Protein AF-A0A9D2S0E7-F1 (afdb_monomer_lite)

Radius of gyration: 23.41 Å; chains: 1; bounding box: 83×72×52 Å

pLDDT: mean 79.15, std 13.44, range [36.41, 91.12]

Structure (mmCIF, N/CA/C/O backbone):
data_AF-A0A9D2S0E7-F1
#
_entry.id   AF-A0A9D2S0E7-F1
#
loop_
_atom_site.group_PDB
_atom_site.id
_atom_site.type_symbol
_atom_site.label_atom_id
_atom_site.label_alt_id
_atom_site.label_comp_id
_atom_site.label_asym_id
_atom_site.label_entity_id
_atom_site.label_seq_id
_atom_site.pdbx_PDB_ins_code
_atom_site.Cartn_x
_atom_site.Cartn_y
_atom_site.Cartn_z
_atom_site.occupancy
_atom_site.B_iso_or_equiv
_atom_site.auth_seq_id
_atom_site.auth_comp_id
_atom_site.auth_asym_id
_atom_site.auth_atom_id
_atom_site.pdbx_PDB_model_num
ATOM 1 N N . VAL A 1 1 ? -49.711 27.985 26.761 1.00 64.50 1 VAL A N 1
ATOM 2 C CA . VAL A 1 1 ? -48.558 27.381 27.462 1.00 64.50 1 VAL A CA 1
ATOM 3 C C . VAL A 1 1 ? -47.685 26.758 26.391 1.00 64.50 1 VAL A C 1
ATOM 5 O O . VAL A 1 1 ? -48.123 25.795 25.776 1.00 64.50 1 VAL A O 1
ATOM 8 N N . LEU A 1 2 ? -46.552 27.381 26.062 1.00 63.50 2 LEU A N 1
ATOM 9 C CA . LEU A 1 2 ? -45.546 26.740 25.215 1.00 63.50 2 LEU A CA 1
ATOM 10 C C . LEU A 1 2 ? -44.954 25.616 26.064 1.00 63.50 2 LEU A C 1
ATOM 12 O O . LEU A 1 2 ? -44.402 25.877 27.127 1.00 63.50 2 LEU A O 1
ATOM 16 N N . VAL A 1 3 ? -45.212 24.374 25.669 1.00 73.44 3 VAL A N 1
ATOM 17 C CA . VAL A 1 3 ? -44.629 23.208 26.329 1.00 73.44 3 VAL A CA 1
ATOM 18 C C . VAL A 1 3 ? -43.191 23.138 25.839 1.00 73.44 3 VAL A C 1
ATOM 20 O O . VAL A 1 3 ? -42.975 22.926 24.646 1.00 73.44 3 VAL A O 1
ATOM 23 N N . ASP A 1 4 ? -42.232 23.375 26.733 1.00 74.75 4 ASP A N 1
ATOM 24 C CA . ASP A 1 4 ? -40.816 23.223 26.413 1.00 74.75 4 ASP A CA 1
ATOM 25 C C . ASP A 1 4 ? -40.574 21.788 25.946 1.00 74.75 4 ASP A C 1
ATOM 27 O O . ASP A 1 4 ? -40.763 20.819 26.687 1.00 74.75 4 ASP A O 1
ATOM 31 N N . MET A 1 5 ? -40.205 21.646 24.673 1.00 81.50 5 MET A N 1
ATOM 32 C CA . MET A 1 5 ? -39.738 20.372 24.150 1.00 81.50 5 MET A CA 1
ATOM 33 C C . MET A 1 5 ? -38.436 20.029 24.886 1.00 81.50 5 MET A C 1
ATOM 35 O O . MET A 1 5 ? -37.534 20.868 24.922 1.00 81.50 5 MET A O 1
ATOM 39 N N . PRO A 1 6 ? -38.302 18.821 25.464 1.0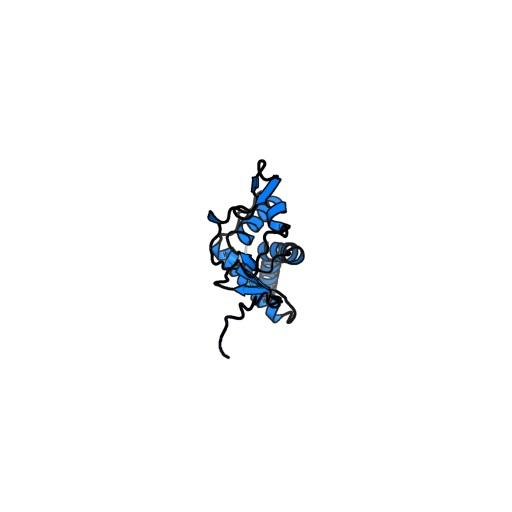0 77.50 6 PRO A N 1
ATOM 40 C CA . PRO A 1 6 ? -37.079 18.439 26.151 1.00 77.50 6 PRO A CA 1
ATOM 41 C C . PRO A 1 6 ? -35.907 18.471 25.169 1.00 77.50 6 PRO A C 1
ATOM 43 O O . PRO A 1 6 ? -35.930 17.806 24.130 1.00 77.50 6 PRO A O 1
ATOM 46 N N . TYR A 1 7 ? -34.895 19.266 25.511 1.00 79.69 7 TYR A N 1
ATOM 47 C CA . TYR A 1 7 ? -33.650 19.372 24.762 1.00 79.69 7 TYR A CA 1
ATOM 48 C C . TYR A 1 7 ? -32.970 17.996 24.722 1.00 79.69 7 TYR A C 1
ATOM 50 O O . TYR A 1 7 ? -32.793 17.353 25.758 1.00 79.69 7 TYR A O 1
ATOM 58 N N . ARG A 1 8 ? -32.667 17.500 23.517 1.00 79.88 8 ARG A N 1
ATOM 59 C CA . ARG A 1 8 ? -31.989 16.214 23.318 1.00 79.88 8 ARG A CA 1
ATOM 60 C C . ARG A 1 8 ? -30.539 16.447 22.921 1.00 79.88 8 ARG A C 1
ATOM 62 O O . ARG A 1 8 ? -30.280 16.926 21.822 1.00 79.88 8 ARG A O 1
ATOM 69 N N . ASP A 1 9 ? -29.630 15.995 23.778 1.00 86.19 9 ASP A N 1
ATOM 70 C CA . ASP A 1 9 ? -28.175 16.077 23.574 1.00 86.19 9 ASP A CA 1
ATOM 71 C C . ASP A 1 9 ? -27.598 14.896 22.785 1.00 86.19 9 ASP A C 1
ATOM 73 O O . ASP A 1 9 ? -26.412 14.874 22.460 1.00 86.19 9 ASP A O 1
ATOM 77 N N . SER A 1 10 ? -28.414 13.879 22.503 1.00 81.25 10 SER A N 1
ATOM 78 C CA . SER A 1 10 ? -27.956 12.641 21.883 1.00 81.25 10 SER A CA 1
ATOM 79 C C . SER A 1 10 ? -28.912 12.130 20.811 1.00 81.25 10 SER A C 1
ATOM 81 O O . SER A 1 10 ? -30.140 12.256 20.892 1.00 81.25 10 SER A O 1
ATOM 83 N N . PHE A 1 11 ? -28.321 11.530 19.777 1.00 81.69 11 PHE A N 1
ATOM 84 C CA . PHE A 1 11 ? -29.061 10.845 18.729 1.00 81.69 11 PHE A CA 1
ATOM 85 C C . PHE A 1 11 ? -29.630 9.522 19.248 1.00 81.69 11 PHE A C 1
ATOM 87 O O . PHE A 1 11 ? -29.041 8.844 20.088 1.00 81.69 11 PHE A O 1
ATOM 94 N N . THR A 1 12 ? -30.797 9.133 18.733 1.00 83.75 12 THR A N 1
ATOM 95 C CA . THR A 1 12 ? -31.401 7.837 19.057 1.00 83.75 12 THR A CA 1
ATOM 96 C C . THR A 1 12 ? -30.656 6.727 18.317 1.00 83.75 12 THR A C 1
ATOM 98 O O . THR A 1 12 ? -30.860 6.521 17.123 1.00 83.75 12 THR A O 1
ATOM 101 N N . GLU A 1 13 ? -29.794 6.003 19.027 1.00 84.62 13 GLU A N 1
ATOM 102 C CA . GLU A 1 13 ? -29.080 4.849 18.483 1.00 84.62 13 GLU A CA 1
ATOM 103 C C . GLU A 1 13 ? -29.954 3.587 18.517 1.00 84.62 13 GLU A C 1
ATOM 105 O O . GLU A 1 13 ? -30.077 2.909 19.535 1.00 84.62 13 GLU A O 1
ATOM 110 N N . THR A 1 14 ? -30.544 3.236 17.380 1.00 90.56 14 THR A N 1
ATOM 111 C CA . THR A 1 14 ? -31.217 1.946 17.169 1.00 90.56 14 THR A CA 1
ATOM 112 C C . THR A 1 14 ? -30.278 0.927 16.511 1.00 90.56 14 THR A C 1
ATOM 114 O O . THR A 1 14 ? -29.259 1.287 15.914 1.00 90.56 14 THR A O 1
ATOM 117 N N . SER A 1 15 ? -30.620 -0.365 16.571 1.00 88.62 15 SER A N 1
ATOM 118 C CA . SER A 1 15 ? -29.878 -1.411 15.844 1.00 88.62 15 SER A CA 1
ATOM 119 C C . SER A 1 15 ? -29.840 -1.143 14.334 1.00 88.62 15 SER A C 1
ATOM 121 O O . SER A 1 15 ? -28.808 -1.345 13.698 1.00 88.62 15 SER A O 1
ATOM 123 N N . GLN A 1 16 ? -30.930 -0.608 13.778 1.00 86.75 16 GLN A N 1
ATOM 124 C CA . GLN A 1 16 ? -31.037 -0.231 12.369 1.00 86.75 16 GLN A CA 1
ATOM 125 C C . GLN A 1 16 ? -30.110 0.933 12.013 1.00 86.75 16 GLN A C 1
ATOM 127 O O . GLN A 1 16 ? -29.413 0.862 11.006 1.00 86.75 16 GLN A O 1
ATOM 132 N N . THR A 1 17 ? -30.031 1.975 12.849 1.00 86.75 17 THR A N 1
ATOM 133 C CA . THR A 1 17 ? -29.109 3.099 12.604 1.00 86.75 17 THR A CA 1
ATOM 134 C C . THR A 1 17 ? -27.646 2.674 12.719 1.00 86.75 17 THR A C 1
ATOM 136 O O . THR A 1 17 ? -26.827 3.141 11.936 1.00 86.75 17 THR A O 1
ATOM 139 N N . LYS A 1 18 ? -27.310 1.741 13.626 1.00 86.06 18 LYS A N 1
ATOM 140 C CA . LYS A 1 18 ? -25.950 1.174 13.713 1.00 86.06 18 LYS A CA 1
ATOM 141 C C . LYS A 1 18 ? -25.601 0.344 12.479 1.00 86.06 18 LYS A C 1
ATOM 143 O O . LYS A 1 18 ? -24.509 0.490 11.942 1.00 86.06 18 LYS A O 1
ATOM 148 N N . ALA A 1 19 ? -26.534 -0.477 11.997 1.00 82.69 19 ALA A N 1
ATOM 149 C CA . ALA A 1 19 ? -26.350 -1.256 10.775 1.00 82.69 19 ALA A CA 1
ATOM 150 C C . ALA A 1 19 ? -26.212 -0.360 9.530 1.00 82.69 19 ALA A C 1
ATOM 152 O O . ALA A 1 19 ? -25.331 -0.592 8.706 1.00 82.69 19 ALA A O 1
ATOM 153 N N . ALA A 1 20 ? -27.028 0.693 9.421 1.00 78.94 20 ALA A N 1
ATOM 154 C CA . ALA A 1 20 ? -26.946 1.664 8.331 1.00 78.94 20 ALA A CA 1
ATOM 155 C C . ALA A 1 20 ? -25.621 2.446 8.351 1.00 78.94 20 ALA A C 1
ATOM 157 O O . ALA A 1 20 ? -24.996 2.607 7.307 1.00 78.94 20 ALA A O 1
ATOM 158 N N . LEU A 1 21 ? -25.157 2.870 9.534 1.00 81.75 21 LEU A N 1
ATOM 159 C CA . LEU A 1 21 ? -23.854 3.519 9.703 1.00 81.75 21 LEU A CA 1
ATOM 160 C C . LEU A 1 21 ? -22.706 2.579 9.316 1.00 81.75 21 LEU A C 1
ATOM 162 O O . LEU A 1 21 ? -21.807 2.977 8.587 1.00 81.75 21 LEU A O 1
ATOM 166 N N . HIS A 1 22 ? -22.759 1.320 9.750 1.00 72.38 22 HIS A N 1
ATOM 167 C CA . HIS A 1 22 ? -21.765 0.315 9.381 1.00 72.38 22 HIS A CA 1
ATOM 168 C C . HIS A 1 22 ? -21.735 0.062 7.864 1.00 72.38 22 HIS A C 1
ATOM 170 O O . HIS A 1 22 ? -20.662 0.002 7.272 1.00 72.38 22 HIS A O 1
ATOM 176 N N . GLY A 1 23 ? -22.903 -0.023 7.218 1.00 62.59 23 GLY A N 1
ATOM 177 C CA . GLY A 1 23 ? -23.007 -0.132 5.761 1.00 62.59 23 GLY A CA 1
ATOM 178 C C . GLY A 1 23 ? -22.443 1.092 5.035 1.00 62.59 23 GLY A C 1
ATOM 179 O O . GLY A 1 23 ? -21.699 0.945 4.072 1.00 62.59 23 GLY A O 1
ATOM 180 N N . TYR A 1 24 ? -22.726 2.299 5.532 1.00 67.88 24 TYR A N 1
ATOM 181 C CA . TYR A 1 24 ? -22.138 3.526 4.995 1.00 67.88 24 TYR A CA 1
ATOM 182 C C . TYR A 1 24 ? -20.611 3.528 5.120 1.00 67.88 24 TYR A C 1
ATOM 184 O O . TYR A 1 24 ? -19.929 3.828 4.148 1.00 67.88 24 TYR A O 1
ATOM 192 N N . LEU A 1 25 ? -20.072 3.143 6.281 1.00 65.94 25 LEU A N 1
ATOM 193 C CA . LEU A 1 25 ? -18.628 3.092 6.514 1.00 65.94 25 LEU A CA 1
ATOM 194 C C . LEU A 1 25 ? -17.931 2.122 5.555 1.00 65.94 25 LEU A C 1
ATOM 196 O O . LEU A 1 25 ? -16.941 2.502 4.932 1.00 65.94 25 LEU A O 1
ATOM 200 N N . LEU A 1 26 ? -18.490 0.922 5.373 1.00 56.69 26 LEU A N 1
ATOM 201 C CA . LEU A 1 26 ? -17.993 -0.064 4.410 1.00 56.69 26 LEU A CA 1
ATOM 202 C C . LEU A 1 26 ? -18.014 0.472 2.973 1.00 56.69 26 LEU A C 1
ATOM 204 O O . LEU A 1 26 ? -17.008 0.384 2.276 1.00 56.69 26 LEU A O 1
ATOM 208 N N . ASN A 1 27 ? -19.123 1.083 2.547 1.00 53.19 27 ASN A N 1
ATOM 209 C CA . ASN A 1 27 ? -19.250 1.662 1.207 1.00 53.19 27 ASN A CA 1
ATOM 210 C C . ASN A 1 27 ? -18.376 2.911 1.005 1.00 53.19 27 ASN A C 1
ATOM 212 O O . ASN A 1 27 ? -18.021 3.233 -0.125 1.00 53.19 27 ASN A O 1
ATOM 216 N N . SER A 1 28 ? -18.040 3.624 2.081 1.00 63.69 28 SER A N 1
ATOM 217 C CA . SER A 1 28 ? -17.174 4.806 2.050 1.00 63.69 28 SER A CA 1
ATOM 218 C C . SER A 1 28 ? -15.684 4.474 2.133 1.00 63.69 28 SER A C 1
ATOM 220 O O . SER A 1 28 ? -14.857 5.384 2.051 1.00 63.69 28 SER A O 1
ATOM 222 N N . ASN A 1 29 ? -15.319 3.197 2.305 1.00 76.94 29 ASN A N 1
ATOM 223 C CA . ASN A 1 29 ? -13.924 2.823 2.448 1.00 76.94 29 ASN A CA 1
ATOM 224 C C . ASN A 1 29 ? -13.208 2.888 1.093 1.00 76.94 29 ASN A C 1
ATOM 226 O O . ASN A 1 29 ? -13.252 1.969 0.272 1.00 76.94 29 ASN A O 1
ATOM 230 N N . SER A 1 30 ? -12.509 3.997 0.875 1.00 83.12 30 SER A N 1
ATOM 231 C CA . SER A 1 30 ? -11.699 4.237 -0.315 1.00 83.12 30 SER A CA 1
ATOM 232 C C . SER A 1 30 ? -10.595 3.195 -0.505 1.00 83.12 30 SER A C 1
ATOM 234 O O . SER A 1 30 ? -10.186 2.960 -1.639 1.00 83.12 30 SER A O 1
ATOM 236 N N . VAL A 1 31 ? -10.127 2.550 0.571 1.00 87.31 31 VAL A N 1
ATOM 237 C CA . VAL A 1 31 ? -9.117 1.482 0.502 1.00 87.31 31 VAL A CA 1
ATOM 238 C C . VAL A 1 31 ? -9.701 0.214 -0.116 1.00 87.31 31 VAL A C 1
ATOM 240 O O . VAL A 1 31 ? -9.061 -0.377 -0.979 1.00 87.31 31 VAL A O 1
ATOM 243 N N . ASP A 1 32 ? -10.920 -0.172 0.265 1.00 87.00 32 ASP A N 1
ATOM 244 C CA . ASP A 1 32 ? -11.593 -1.351 -0.295 1.00 87.00 32 ASP A CA 1
ATOM 245 C C . ASP A 1 32 ? -11.817 -1.173 -1.802 1.00 87.00 32 ASP A C 1
ATOM 247 O O . ASP A 1 32 ? -11.460 -2.047 -2.590 1.00 87.00 32 ASP A O 1
ATOM 251 N N . SER A 1 33 ? -12.318 0.002 -2.204 1.00 86.94 33 SER A N 1
ATOM 252 C CA . SER A 1 33 ? -12.536 0.339 -3.620 1.00 86.94 33 SER A CA 1
ATOM 253 C C . SER A 1 33 ? -11.234 0.304 -4.423 1.00 86.94 33 SER A C 1
ATOM 255 O O . SER A 1 33 ? -11.184 -0.254 -5.517 1.00 86.94 33 SER A O 1
ATOM 257 N N . PHE A 1 34 ? -10.161 0.864 -3.859 1.00 89.56 34 PHE A N 1
ATOM 258 C CA . PHE A 1 34 ? -8.835 0.828 -4.466 1.00 89.56 34 PHE A CA 1
ATOM 259 C C . PHE A 1 34 ? -8.331 -0.608 -4.651 1.00 89.56 34 PHE A C 1
ATOM 261 O O . PHE A 1 34 ? -7.856 -0.953 -5.729 1.00 89.56 34 PHE A O 1
ATOM 268 N N . LEU A 1 35 ? -8.435 -1.452 -3.619 1.00 89.56 35 LEU A N 1
ATOM 269 C CA . LEU A 1 35 ? -7.952 -2.833 -3.673 1.00 89.56 35 LEU A CA 1
ATOM 270 C C . LEU A 1 35 ? -8.737 -3.679 -4.679 1.00 89.56 35 LEU A C 1
ATOM 272 O O . LEU A 1 35 ? -8.129 -4.478 -5.385 1.00 89.56 35 LEU A O 1
ATOM 276 N N . GLU A 1 36 ? -10.053 -3.507 -4.784 1.00 88.31 36 GLU A N 1
ATOM 277 C CA . GLU A 1 36 ? -10.860 -4.230 -5.776 1.00 88.31 36 GLU A CA 1
ATOM 278 C C . GLU A 1 36 ? -10.449 -3.894 -7.216 1.00 88.31 36 GLU A C 1
ATOM 280 O O . GLU A 1 36 ? -10.307 -4.796 -8.043 1.00 88.31 36 GLU A O 1
ATOM 285 N N . GLU A 1 37 ? -10.180 -2.620 -7.506 1.00 88.50 37 GLU A N 1
ATOM 286 C CA . GLU A 1 37 ? -9.718 -2.184 -8.826 1.00 88.50 37 GLU A CA 1
ATOM 287 C C . GLU A 1 37 ? -8.301 -2.697 -9.120 1.00 88.50 37 GLU A C 1
ATOM 289 O O . GLU A 1 37 ? -8.038 -3.292 -10.169 1.00 88.50 37 GLU A O 1
ATOM 294 N N . VAL A 1 38 ? -7.390 -2.504 -8.166 1.00 87.94 38 VAL A N 1
ATOM 295 C CA . VAL A 1 38 ? -5.959 -2.744 -8.345 1.00 87.94 38 VAL A CA 1
ATOM 296 C C . VAL 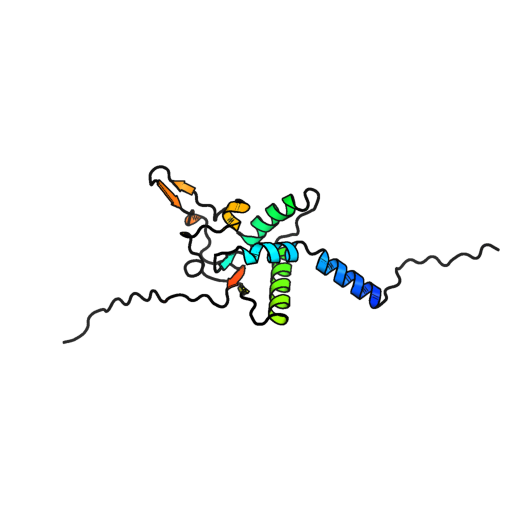A 1 38 ? -5.615 -4.225 -8.391 1.00 87.94 38 VAL A C 1
ATOM 298 O O . VAL A 1 38 ? -4.888 -4.646 -9.290 1.00 87.94 38 VAL A O 1
ATOM 301 N N . LEU A 1 39 ? -6.140 -5.033 -7.466 1.00 86.94 39 LEU A N 1
ATOM 302 C CA . LEU A 1 39 ? -5.733 -6.437 -7.333 1.00 86.94 39 LEU A CA 1
ATOM 303 C C . LEU A 1 39 ? -6.041 -7.270 -8.582 1.00 86.94 39 LEU A C 1
ATOM 305 O O . LEU A 1 39 ? -5.342 -8.250 -8.835 1.00 86.94 39 LEU A O 1
ATOM 309 N N . SER A 1 40 ? -7.043 -6.863 -9.368 1.00 85.31 40 SER A N 1
ATOM 310 C CA . SER A 1 40 ? -7.407 -7.505 -10.636 1.00 85.31 40 SER A CA 1
ATOM 311 C C . SER A 1 40 ? -6.379 -7.291 -11.757 1.00 85.31 40 SER A C 1
ATOM 313 O O . SER A 1 40 ? -6.284 -8.110 -12.668 1.00 85.31 40 SER A O 1
ATOM 315 N N . GLN A 1 41 ? -5.599 -6.209 -11.689 1.00 86.69 41 GLN A N 1
ATOM 316 C CA . GLN A 1 41 ? -4.632 -5.815 -12.720 1.00 86.69 41 GLN A CA 1
ATOM 317 C C . GLN A 1 41 ? -3.197 -6.224 -12.371 1.00 86.69 41 GLN A C 1
ATOM 319 O O . GLN A 1 41 ? -2.317 -6.160 -13.229 1.00 86.69 41 GLN A O 1
ATOM 324 N N . CYS A 1 42 ? -2.943 -6.614 -11.121 1.00 87.12 42 CYS A N 1
ATOM 325 C CA . CYS A 1 42 ? -1.603 -6.955 -10.661 1.00 87.12 42 CYS A CA 1
ATOM 326 C C . CYS A 1 42 ? -1.074 -8.220 -11.340 1.00 87.12 42 CYS A C 1
ATOM 328 O O . CYS A 1 42 ? -1.790 -9.217 -11.473 1.00 87.12 42 CYS A O 1
ATOM 330 N N . VAL A 1 43 ? 0.208 -8.214 -11.699 1.00 86.44 43 VAL A N 1
ATOM 331 C CA . VAL A 1 43 ? 0.884 -9.374 -12.301 1.00 86.44 43 VAL A CA 1
ATOM 332 C C . VAL A 1 43 ? 1.869 -9.996 -11.314 1.00 86.44 43 VAL A C 1
ATOM 334 O O . VAL A 1 43 ? 2.036 -11.216 -11.288 1.00 86.44 43 VAL A O 1
ATOM 337 N N . TRP A 1 44 ? 2.486 -9.184 -10.459 1.00 87.88 44 TRP A N 1
ATOM 338 C CA . TRP A 1 44 ? 3.412 -9.657 -9.436 1.00 87.88 44 TRP A CA 1
ATOM 339 C C . TRP A 1 44 ? 2.750 -10.538 -8.370 1.00 87.88 44 TRP A C 1
ATOM 341 O O . TRP A 1 44 ? 1.616 -10.317 -7.946 1.00 87.88 44 TRP A O 1
ATOM 351 N N . ASN A 1 45 ? 3.507 -11.524 -7.872 1.00 87.62 45 ASN A N 1
ATOM 352 C CA . ASN A 1 45 ? 3.042 -12.421 -6.808 1.00 87.62 45 ASN A CA 1
ATOM 353 C C . ASN A 1 45 ? 3.242 -11.841 -5.401 1.00 87.62 45 ASN A C 1
ATOM 355 O O . ASN A 1 45 ? 2.726 -12.403 -4.435 1.00 87.62 45 ASN A O 1
ATOM 359 N N . LEU A 1 46 ? 4.013 -10.758 -5.271 1.00 88.94 46 LEU A N 1
ATOM 360 C CA . LEU A 1 46 ? 4.238 -10.033 -4.024 1.00 88.94 46 LEU A CA 1
ATOM 361 C C . LEU A 1 46 ? 4.086 -8.534 -4.278 1.00 88.94 46 LEU A C 1
ATOM 363 O O . LEU A 1 46 ? 4.793 -7.964 -5.106 1.00 88.94 46 LEU A O 1
ATOM 367 N N . LEU A 1 47 ? 3.196 -7.906 -3.518 1.00 90.31 47 LEU A N 1
ATOM 368 C CA . LEU A 1 47 ? 2.926 -6.477 -3.545 1.00 90.31 47 LEU A CA 1
ATOM 369 C C . LEU A 1 47 ? 3.335 -5.868 -2.198 1.00 90.31 47 LEU A C 1
ATOM 371 O O . LEU A 1 47 ? 2.644 -6.070 -1.193 1.00 90.31 47 LEU A O 1
ATOM 375 N N . PRO A 1 48 ? 4.452 -5.123 -2.149 1.00 90.69 48 PRO A N 1
ATOM 376 C CA . PRO A 1 48 ? 4.871 -4.411 -0.948 1.00 90.69 48 PRO A CA 1
ATOM 377 C C . PRO A 1 48 ? 3.789 -3.436 -0.465 1.00 90.69 48 PRO A C 1
ATOM 379 O O . PRO A 1 48 ? 3.370 -2.543 -1.200 1.00 90.69 48 PRO A O 1
ATOM 382 N N . ALA A 1 49 ? 3.346 -3.566 0.787 1.00 88.12 49 ALA A N 1
ATOM 383 C CA . ALA A 1 49 ? 2.270 -2.735 1.338 1.00 88.12 49 ALA A CA 1
ATOM 384 C C . ALA A 1 49 ? 2.616 -1.246 1.339 1.00 88.12 49 ALA A C 1
ATOM 386 O O . ALA A 1 49 ? 1.760 -0.382 1.170 1.00 88.12 49 ALA A O 1
ATOM 387 N N . THR A 1 50 ? 3.887 -0.947 1.554 1.00 86.62 50 THR A N 1
ATOM 388 C CA . THR A 1 50 ? 4.336 0.389 1.915 1.00 86.62 50 THR A CA 1
ATOM 389 C C . THR A 1 50 ? 4.896 1.143 0.739 1.00 86.62 50 THR A C 1
ATOM 391 O O . THR A 1 50 ? 4.543 2.291 0.503 1.00 86.62 50 THR A O 1
ATOM 394 N N . ASP A 1 51 ? 5.768 0.468 0.010 1.00 85.56 51 ASP A N 1
ATOM 395 C CA . ASP A 1 51 ? 6.572 1.095 -1.022 1.00 85.56 51 ASP A CA 1
ATOM 396 C C . ASP A 1 51 ? 5.847 1.014 -2.363 1.00 85.56 51 ASP A C 1
ATOM 398 O O . ASP A 1 51 ? 6.122 1.811 -3.248 1.00 85.56 51 ASP A O 1
ATOM 402 N N . LEU A 1 52 ? 4.909 0.065 -2.507 1.00 88.88 52 LEU A N 1
ATOM 403 C CA . LEU A 1 52 ? 4.090 -0.096 -3.702 1.00 88.88 52 LEU A CA 1
ATOM 404 C C . LEU A 1 52 ? 2.640 0.326 -3.451 1.00 88.88 52 LEU A C 1
ATOM 406 O O . LEU A 1 52 ? 2.181 1.324 -4.004 1.00 88.88 52 LEU A O 1
ATOM 410 N N . LEU A 1 53 ? 1.919 -0.414 -2.603 1.00 90.12 53 LEU A N 1
ATOM 411 C CA . LEU A 1 53 ? 0.471 -0.249 -2.444 1.00 90.12 53 LEU A CA 1
ATOM 412 C C . LEU A 1 53 ? 0.089 1.114 -1.861 1.00 90.12 53 LEU A C 1
ATOM 414 O O . LEU A 1 53 ? -0.822 1.750 -2.380 1.00 90.12 53 LEU A O 1
ATOM 418 N N . TYR A 1 54 ? 0.785 1.597 -0.831 1.00 91.00 54 TYR A N 1
ATOM 419 C CA . TYR A 1 54 ? 0.477 2.899 -0.233 1.00 91.00 54 TYR A CA 1
ATOM 420 C C . TYR A 1 54 ? 0.801 4.079 -1.168 1.00 91.00 54 TYR A C 1
ATOM 422 O O . TYR A 1 54 ? 0.037 5.041 -1.237 1.00 91.00 54 TYR A O 1
ATOM 430 N N . GLU A 1 55 ? 1.894 4.018 -1.933 1.00 90.06 55 GLU A N 1
ATOM 431 C CA . GLU A 1 55 ? 2.223 5.046 -2.935 1.00 90.06 55 GLU A CA 1
ATOM 432 C C . GLU A 1 55 ? 1.213 5.060 -4.097 1.00 90.06 55 GLU A C 1
ATOM 434 O O . GLU A 1 55 ? 0.714 6.122 -4.493 1.00 90.06 55 GLU A O 1
ATOM 439 N N . ALA A 1 56 ? 0.835 3.876 -4.591 1.00 90.00 56 ALA A N 1
ATOM 440 C CA . ALA A 1 56 ? -0.234 3.726 -5.575 1.00 90.00 56 ALA A CA 1
ATOM 441 C C . ALA A 1 56 ? -1.582 4.227 -5.025 1.00 90.00 56 ALA A C 1
ATOM 443 O O . ALA A 1 56 ? -2.298 4.954 -5.710 1.00 90.00 56 ALA A O 1
ATOM 444 N N . TYR A 1 57 ? -1.892 3.942 -3.759 1.00 90.31 57 TYR A N 1
ATOM 445 C CA . TYR A 1 57 ? -3.104 4.427 -3.105 1.00 90.31 57 TYR A CA 1
ATOM 446 C C . TYR A 1 57 ? -3.133 5.952 -3.010 1.00 90.31 57 TYR A C 1
ATOM 448 O O . TYR A 1 57 ? -4.136 6.560 -3.363 1.00 90.31 57 TYR A O 1
ATOM 456 N N . LYS A 1 58 ? -2.040 6.605 -2.596 1.00 88.94 58 LYS A N 1
ATOM 457 C CA . LYS A 1 58 ? -1.988 8.076 -2.514 1.00 88.94 58 LYS A CA 1
ATOM 458 C C . LYS A 1 58 ? -2.273 8.737 -3.860 1.00 88.94 58 LYS A C 1
ATOM 460 O O . LYS A 1 58 ? -2.996 9.732 -3.931 1.00 88.94 58 LYS A O 1
ATOM 465 N N . SER A 1 59 ? -1.691 8.203 -4.928 1.00 88.44 59 SER A N 1
ATOM 466 C CA . SER A 1 59 ? -1.865 8.749 -6.274 1.00 88.44 59 SER A CA 1
ATOM 467 C C . SER A 1 59 ? -3.247 8.439 -6.858 1.00 88.44 59 SER A C 1
ATOM 469 O O . SER A 1 59 ? -3.830 9.321 -7.487 1.00 88.44 59 SER A O 1
ATOM 471 N N . TRP A 1 60 ? -3.807 7.250 -6.609 1.00 89.81 60 TRP A N 1
ATOM 472 C CA . TRP A 1 60 ? -5.200 6.924 -6.930 1.00 89.81 60 TRP A CA 1
ATOM 473 C C . TRP A 1 60 ? -6.175 7.822 -6.158 1.00 89.81 60 TRP A C 1
ATOM 475 O O . TRP A 1 60 ? -7.019 8.480 -6.758 1.00 89.81 60 TRP A O 1
ATOM 485 N N . TYR A 1 61 ? -5.991 7.962 -4.845 1.00 88.31 61 TYR A N 1
ATOM 486 C CA . TYR A 1 61 ? -6.869 8.749 -3.981 1.00 88.31 61 TYR A CA 1
ATOM 487 C C . TYR A 1 61 ? -6.886 10.225 -4.379 1.00 88.31 61 TYR A C 1
ATOM 489 O O . TYR A 1 61 ? -7.948 10.836 -4.441 1.00 88.31 61 TYR A O 1
ATOM 497 N N . LYS A 1 62 ? -5.732 10.794 -4.748 1.00 86.81 62 LYS A N 1
ATOM 498 C CA . LYS A 1 62 ? -5.651 12.169 -5.262 1.00 86.81 62 LYS A CA 1
ATOM 499 C C . LYS A 1 62 ? -6.437 12.369 -6.566 1.00 86.81 62 LYS A C 1
ATOM 501 O O . LYS A 1 62 ? -6.913 13.475 -6.811 1.00 86.81 62 LYS A O 1
ATOM 506 N N . LYS A 1 63 ? -6.567 11.330 -7.401 1.00 86.19 63 LYS A N 1
ATOM 507 C CA . LYS A 1 63 ? -7.385 11.366 -8.627 1.00 86.19 63 LYS A CA 1
ATOM 508 C C . LYS A 1 63 ? -8.878 11.282 -8.293 1.00 86.19 63 LYS A C 1
ATOM 510 O O . LYS A 1 63 ? -9.658 12.052 -8.843 1.00 86.19 63 LYS A O 1
ATOM 515 N N . THR A 1 64 ? -9.262 10.391 -7.379 1.00 84.81 64 THR A N 1
ATOM 516 C CA . THR A 1 64 ? -10.666 10.148 -6.998 1.00 84.81 64 THR A CA 1
ATOM 517 C C . THR A 1 64 ? -11.241 11.251 -6.105 1.00 84.81 64 THR A C 1
ATOM 519 O O . THR A 1 64 ? -12.420 11.580 -6.181 1.00 84.81 64 THR A O 1
ATOM 522 N N . SER A 1 65 ? -10.425 11.829 -5.227 1.00 82.94 65 SER A N 1
ATOM 523 C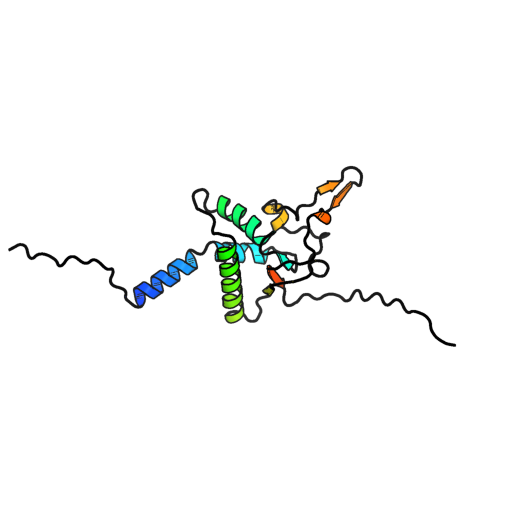 CA . SER A 1 65 ? -10.829 12.826 -4.233 1.00 82.94 65 SER A CA 1
ATOM 524 C C . SER A 1 65 ? -9.750 13.907 -4.101 1.00 82.94 65 SER A C 1
ATOM 526 O O . SER A 1 65 ? -8.952 13.880 -3.164 1.00 82.94 65 SER A O 1
ATOM 528 N N . PRO A 1 66 ? -9.718 14.898 -5.014 1.00 80.69 66 PRO A N 1
ATOM 529 C CA . PRO A 1 66 ? -8.659 15.911 -5.058 1.00 80.69 66 PRO A CA 1
ATOM 530 C C . PRO A 1 66 ? -8.621 16.823 -3.823 1.00 80.69 66 PRO A C 1
ATOM 532 O O . PRO A 1 66 ? -7.585 17.419 -3.536 1.00 80.69 66 PRO A O 1
ATOM 535 N N . SER A 1 67 ? -9.734 16.933 -3.094 1.00 76.56 67 SER A N 1
ATOM 536 C CA . SER A 1 67 ? -9.862 17.735 -1.868 1.00 76.56 67 SER A CA 1
ATOM 537 C C . SER A 1 67 ? -9.868 16.896 -0.583 1.00 76.56 67 SER A C 1
ATOM 539 O O . SER A 1 67 ? -10.028 17.455 0.499 1.00 76.56 67 SER A O 1
ATOM 541 N N . GLY A 1 68 ? -9.741 15.569 -0.688 1.00 75.06 68 GLY A N 1
ATOM 542 C CA . GLY A 1 68 ? -9.748 14.662 0.458 1.00 75.06 68 GLY A CA 1
ATOM 543 C C . GLY A 1 68 ? -8.376 14.549 1.120 1.00 75.06 68 GLY A C 1
ATOM 544 O O . GLY A 1 68 ? -7.341 14.678 0.465 1.00 75.06 68 GLY A O 1
ATOM 545 N N . ASN A 1 69 ? -8.364 14.248 2.418 1.00 78.19 69 ASN A N 1
ATOM 546 C CA . ASN A 1 69 ? -7.135 13.904 3.128 1.00 78.19 69 ASN A CA 1
ATOM 547 C C . ASN A 1 69 ? -6.842 12.412 2.964 1.00 78.19 69 ASN A C 1
ATOM 549 O O . ASN A 1 69 ? -7.694 11.570 3.242 1.00 78.19 69 ASN A O 1
ATOM 553 N N . THR A 1 70 ? -5.622 12.080 2.549 1.00 80.19 70 THR A N 1
ATOM 554 C CA . THR A 1 70 ? -5.156 10.690 2.528 1.00 80.19 70 THR A CA 1
ATOM 555 C C . THR A 1 70 ? -5.017 10.136 3.939 1.00 80.19 70 THR A C 1
ATOM 557 O O . THR A 1 70 ? -4.465 10.786 4.826 1.00 80.19 70 THR A O 1
ATOM 560 N N . ILE A 1 71 ? -5.472 8.897 4.096 1.00 86.38 71 ILE A N 1
ATOM 561 C CA . ILE A 1 71 ? -5.349 8.094 5.311 1.00 86.38 71 ILE A CA 1
ATOM 562 C C . ILE A 1 71 ? -3.867 7.884 5.660 1.00 86.38 71 ILE A C 1
ATOM 564 O O . ILE A 1 71 ? -3.017 7.777 4.771 1.00 86.38 71 ILE A O 1
ATOM 568 N N . GLY A 1 72 ? -3.555 7.818 6.957 1.00 86.75 72 GLY A N 1
ATOM 569 C CA . GLY A 1 72 ? -2.206 7.526 7.427 1.00 86.75 72 GLY A CA 1
ATOM 570 C C . GLY A 1 72 ? -1.748 6.120 7.028 1.00 86.75 72 GLY A C 1
ATOM 571 O O . GLY A 1 72 ? -2.537 5.185 6.929 1.00 86.75 72 GLY A O 1
ATOM 572 N N . ARG A 1 73 ? -0.440 5.935 6.843 1.00 87.56 73 ARG A N 1
ATOM 573 C CA . ARG A 1 73 ? 0.141 4.656 6.404 1.00 87.56 73 ARG A CA 1
ATOM 574 C C . ARG A 1 73 ? -0.268 3.451 7.265 1.00 87.56 73 ARG A C 1
ATOM 576 O O . ARG A 1 73 ? -0.556 2.394 6.716 1.00 87.56 73 ARG A O 1
ATOM 583 N N . ASN A 1 74 ? -0.249 3.581 8.592 1.00 89.06 74 ASN A N 1
ATOM 584 C CA . ASN A 1 74 ? -0.570 2.457 9.481 1.00 89.06 74 ASN A CA 1
ATOM 585 C C . ASN A 1 74 ? -2.049 2.077 9.380 1.00 89.06 74 ASN A C 1
ATOM 587 O O . ASN A 1 74 ? -2.369 0.906 9.238 1.00 89.06 74 ASN A O 1
ATOM 591 N N . GLU A 1 75 ? -2.926 3.077 9.339 1.00 87.31 75 GLU A N 1
ATOM 592 C CA . GLU A 1 75 ? -4.366 2.887 9.174 1.00 87.31 75 GLU A CA 1
ATOM 593 C C . GLU A 1 75 ? -4.706 2.281 7.801 1.00 87.31 75 GLU A C 1
ATOM 595 O O . GLU A 1 75 ? -5.571 1.411 7.701 1.00 87.31 75 GLU A O 1
ATOM 600 N N . PHE A 1 76 ? -3.961 2.645 6.751 1.00 90.06 76 PHE A N 1
ATOM 601 C CA . PHE A 1 76 ? -4.039 1.971 5.453 1.00 90.06 76 PHE A CA 1
ATOM 602 C C . PHE A 1 76 ? -3.645 0.492 5.554 1.00 90.06 76 PHE A C 1
ATOM 604 O O . PHE A 1 76 ? -4.368 -0.369 5.061 1.00 90.06 76 PHE A O 1
ATOM 611 N N . ILE A 1 77 ? -2.522 0.178 6.205 1.00 90.31 77 ILE A N 1
ATOM 612 C CA . ILE A 1 77 ? -2.059 -1.208 6.374 1.00 90.31 77 ILE A CA 1
ATOM 613 C C . ILE A 1 77 ? -3.086 -2.042 7.146 1.00 90.31 77 ILE A C 1
ATOM 615 O O . ILE A 1 77 ? -3.381 -3.167 6.744 1.00 90.31 77 ILE A O 1
ATOM 619 N N . ASP A 1 78 ? -3.639 -1.496 8.225 1.00 89.00 78 ASP A N 1
ATOM 620 C CA . ASP A 1 78 ? -4.653 -2.182 9.023 1.00 89.00 78 ASP A CA 1
ATOM 621 C C . ASP A 1 78 ? -5.937 -2.401 8.208 1.00 89.00 78 ASP A C 1
ATOM 623 O O . ASP A 1 78 ? -6.476 -3.507 8.198 1.00 89.00 78 ASP A O 1
ATOM 627 N N . SER A 1 79 ? -6.345 -1.413 7.405 1.00 88.31 79 SER A N 1
ATOM 628 C CA . SER A 1 79 ? -7.480 -1.544 6.478 1.00 88.31 79 SER A CA 1
ATOM 629 C C . SER A 1 79 ? -7.260 -2.639 5.428 1.00 88.31 79 SER A C 1
ATOM 631 O O . SER A 1 79 ? -8.168 -3.419 5.142 1.00 88.31 79 SER A O 1
ATOM 633 N N . VAL A 1 80 ? -6.046 -2.746 4.874 1.00 90.25 80 VAL A N 1
ATOM 634 C CA . VAL A 1 80 ? -5.682 -3.801 3.912 1.00 90.25 80 VAL A CA 1
ATOM 635 C C . VAL A 1 80 ? -5.746 -5.182 4.570 1.00 90.25 80 VAL A C 1
ATOM 637 O O . VAL A 1 80 ? -6.286 -6.118 3.980 1.00 90.25 80 VAL A O 1
ATOM 640 N N . LYS A 1 81 ? -5.230 -5.327 5.797 1.00 89.44 81 LYS A N 1
ATOM 641 C CA . LYS A 1 81 ? -5.313 -6.588 6.552 1.00 89.44 81 LYS A CA 1
ATOM 642 C C . LYS A 1 81 ? -6.763 -6.993 6.791 1.00 89.44 81 LYS A C 1
ATOM 644 O O . LYS A 1 81 ? -7.131 -8.133 6.505 1.00 89.44 81 LYS A O 1
ATOM 649 N N . ASP A 1 82 ? -7.592 -6.058 7.244 1.00 88.44 82 ASP A N 1
ATOM 650 C CA . ASP A 1 82 ? -9.016 -6.296 7.469 1.00 88.44 82 ASP A CA 1
ATOM 651 C C . ASP A 1 82 ? -9.747 -6.667 6.176 1.00 88.44 82 ASP A C 1
ATOM 653 O O . ASP A 1 82 ? -10.606 -7.551 6.181 1.00 88.44 82 ASP A O 1
ATOM 657 N N . TYR A 1 83 ? -9.397 -6.042 5.050 1.00 88.88 83 TYR A N 1
ATOM 658 C CA . TYR A 1 83 ? -9.922 -6.408 3.736 1.00 88.88 83 TYR A CA 1
ATOM 659 C C . TYR A 1 83 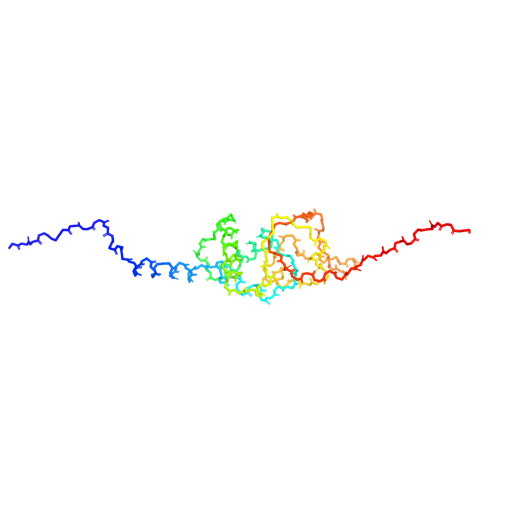? -9.581 -7.856 3.364 1.00 88.88 83 TYR A C 1
ATOM 661 O O . TYR A 1 83 ? -10.480 -8.629 3.030 1.00 88.88 83 TYR A O 1
ATOM 669 N N . VAL A 1 84 ? -8.313 -8.260 3.492 1.00 88.94 84 VAL A N 1
ATOM 670 C CA . VAL A 1 84 ? -7.875 -9.633 3.187 1.00 88.94 84 VAL A CA 1
ATOM 671 C C . VAL A 1 84 ? -8.566 -10.649 4.089 1.00 88.94 84 VAL A C 1
ATOM 673 O O . VAL A 1 84 ? -9.051 -11.668 3.600 1.00 88.94 84 VAL A O 1
ATOM 676 N N . ILE A 1 85 ? -8.658 -10.376 5.394 1.00 87.19 85 ILE A N 1
ATOM 677 C CA . ILE A 1 85 ? -9.320 -11.267 6.355 1.00 87.19 85 ILE A CA 1
ATOM 678 C C . ILE A 1 85 ? -10.807 -11.415 6.015 1.00 87.19 85 ILE A C 1
ATOM 680 O O . ILE A 1 85 ? -11.328 -12.531 6.038 1.00 87.19 85 ILE A O 1
ATOM 684 N N . ARG A 1 86 ? -11.503 -10.318 5.682 1.00 86.31 86 ARG A N 1
ATOM 685 C CA . ARG A 1 86 ? -12.918 -10.358 5.276 1.00 86.31 86 ARG A CA 1
ATOM 686 C C . ARG A 1 86 ? -13.116 -11.138 3.979 1.00 86.31 86 ARG A C 1
ATOM 688 O O . ARG A 1 86 ? -13.966 -12.023 3.944 1.00 86.31 86 ARG A O 1
ATOM 695 N N . LYS A 1 87 ? -12.333 -10.844 2.938 1.00 85.81 87 LYS A N 1
ATOM 696 C CA . LYS A 1 87 ? -12.446 -11.522 1.638 1.00 85.81 87 LYS A CA 1
ATOM 697 C C . LYS A 1 87 ? -12.111 -13.004 1.749 1.00 85.81 87 LYS A C 1
ATOM 699 O O . LYS A 1 87 ? -12.883 -13.813 1.270 1.00 85.81 87 LYS A O 1
ATOM 704 N N . THR A 1 88 ? -11.064 -13.373 2.483 1.00 85.75 88 THR A N 1
ATOM 705 C CA . THR A 1 88 ? -10.695 -14.784 2.705 1.00 85.75 88 THR A CA 1
ATOM 706 C C . THR A 1 88 ? -11.779 -15.568 3.453 1.00 85.75 88 THR A C 1
ATOM 708 O O . THR A 1 88 ? -11.956 -16.759 3.213 1.00 85.75 88 THR A O 1
ATOM 711 N N . LYS A 1 89 ? -12.515 -14.921 4.369 1.00 83.62 89 LYS A N 1
ATOM 712 C CA . LYS A 1 89 ? -13.649 -15.548 5.070 1.00 83.62 89 LYS A CA 1
ATOM 713 C C . LYS A 1 89 ? -14.857 -15.768 4.162 1.00 83.62 89 LYS A C 1
ATOM 715 O O . LYS A 1 89 ? -15.563 -16.753 4.348 1.00 83.62 89 LYS A O 1
ATOM 720 N N . ASN A 1 90 ? -15.106 -14.844 3.239 1.00 83.44 90 ASN A N 1
ATOM 721 C CA . ASN A 1 90 ? -16.248 -14.914 2.331 1.00 83.44 90 ASN A CA 1
ATOM 722 C C . ASN A 1 90 ? -15.964 -15.824 1.126 1.00 83.44 90 ASN A C 1
ATOM 724 O O . ASN A 1 90 ? -16.828 -16.608 0.747 1.00 83.44 90 ASN A O 1
ATOM 728 N N . ASP A 1 91 ? -14.746 -15.755 0.586 1.00 84.19 91 ASP A N 1
ATOM 729 C CA . ASP A 1 91 ? -14.314 -16.412 -0.644 1.00 84.19 91 ASP A CA 1
ATOM 730 C C . ASP A 1 91 ? -13.075 -17.291 -0.371 1.00 84.19 91 ASP A C 1
ATOM 732 O O . ASP A 1 91 ? -11.953 -16.780 -0.239 1.00 84.19 91 ASP A O 1
ATOM 736 N N . PRO A 1 92 ? -13.233 -18.628 -0.307 1.00 78.31 92 PRO A N 1
ATOM 737 C CA . PRO A 1 92 ? -12.118 -19.550 -0.076 1.00 78.31 92 PRO A CA 1
ATOM 738 C C . PRO A 1 92 ? -11.017 -19.446 -1.142 1.00 78.31 92 PRO A C 1
ATOM 740 O O . PRO A 1 92 ? -9.833 -19.566 -0.812 1.00 78.31 92 PRO A O 1
ATOM 743 N N . ASP A 1 93 ? -11.409 -19.141 -2.383 1.00 81.94 93 ASP A N 1
ATOM 744 C CA . ASP A 1 93 ? -10.550 -19.064 -3.573 1.00 81.94 93 ASP A CA 1
ATOM 745 C C . ASP A 1 93 ? -9.769 -17.743 -3.694 1.00 81.94 93 ASP A C 1
ATOM 747 O O . ASP A 1 93 ? -9.030 -17.537 -4.655 1.00 81.94 93 ASP A O 1
ATOM 751 N N . PHE A 1 94 ? -9.906 -16.825 -2.732 1.00 84.19 94 PHE A N 1
ATOM 752 C CA . PHE A 1 94 ? -9.262 -15.515 -2.800 1.00 84.19 94 PHE A CA 1
ATOM 753 C C . PHE A 1 94 ? -7.726 -15.614 -2.857 1.00 84.19 94 PHE A C 1
ATOM 755 O O . PHE A 1 94 ? -7.073 -16.016 -1.905 1.00 84.19 94 PHE A O 1
ATOM 762 N N . GLU A 1 95 ? -7.087 -15.208 -3.944 1.00 86.69 95 GLU A N 1
ATOM 763 C CA . GLU A 1 95 ? -5.675 -15.554 -4.165 1.00 86.69 95 GLU A CA 1
ATOM 764 C C . GLU A 1 95 ? -4.676 -14.888 -3.204 1.00 86.69 95 GLU A C 1
ATOM 766 O O . GLU A 1 95 ? -3.547 -15.364 -3.083 1.00 86.69 95 GLU A O 1
ATOM 771 N N . TRP A 1 96 ? -5.059 -13.809 -2.518 1.00 88.81 96 TRP A N 1
ATOM 772 C CA . TRP A 1 96 ? -4.138 -12.983 -1.737 1.00 88.81 96 TRP A CA 1
ATOM 773 C C . TRP A 1 96 ? -4.136 -13.315 -0.243 1.00 88.81 96 TRP A C 1
ATOM 775 O O . TRP A 1 96 ? -5.170 -13.559 0.372 1.00 88.81 96 TRP A O 1
ATOM 785 N N . GLU A 1 97 ? -2.950 -13.251 0.349 1.00 90.25 97 GLU A N 1
ATOM 786 C CA . GLU A 1 97 ? -2.671 -13.437 1.768 1.00 90.25 97 GLU A CA 1
ATOM 787 C C . GLU A 1 97 ? -1.771 -12.301 2.271 1.00 90.25 97 GLU A C 1
ATOM 789 O O . GLU A 1 97 ? -0.931 -11.775 1.535 1.00 90.25 97 GLU A O 1
ATOM 794 N N . TRP A 1 98 ? -1.932 -11.913 3.536 1.00 90.31 98 TRP A N 1
ATOM 795 C CA . TRP A 1 98 ? -1.038 -10.955 4.178 1.00 90.31 98 TRP A CA 1
ATOM 796 C C . TRP A 1 98 ? 0.240 -11.637 4.677 1.00 90.31 98 TRP A C 1
ATOM 798 O O . TRP A 1 98 ? 0.186 -12.654 5.362 1.00 90.31 98 TRP A O 1
ATOM 808 N N . THR A 1 99 ? 1.397 -11.033 4.408 1.00 89.06 99 THR A N 1
ATOM 809 C CA . THR A 1 99 ? 2.685 -11.472 4.945 1.00 89.06 99 THR A CA 1
ATOM 810 C C . THR A 1 99 ? 3.428 -10.327 5.623 1.00 89.06 99 THR A C 1
ATOM 812 O O . THR A 1 99 ? 3.558 -9.230 5.076 1.00 89.06 99 THR A O 1
ATOM 815 N N . ASP A 1 100 ? 3.970 -10.586 6.812 1.00 86.19 100 ASP A N 1
ATOM 816 C CA . ASP A 1 100 ? 4.784 -9.604 7.534 1.00 86.19 100 ASP A CA 1
ATOM 817 C C . ASP A 1 100 ? 6.221 -9.531 7.003 1.00 86.19 100 ASP A C 1
ATOM 819 O O . ASP A 1 100 ? 6.897 -8.515 7.161 1.00 86.19 100 ASP A O 1
ATOM 823 N N . SER A 1 101 ? 6.715 -10.598 6.369 1.00 86.00 101 SER A N 1
ATOM 824 C CA . SER A 1 101 ? 8.064 -10.619 5.810 1.00 86.00 101 SER A CA 1
ATOM 825 C C . SER A 1 101 ? 8.212 -11.673 4.719 1.00 86.00 101 SER A C 1
ATOM 827 O O . SER A 1 10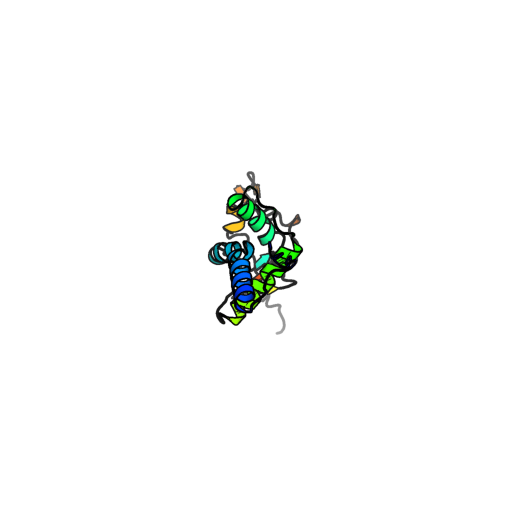1 ? 8.215 -12.873 4.989 1.00 86.00 101 SER A O 1
ATOM 829 N N . CYS A 1 102 ? 8.413 -11.223 3.484 1.00 84.75 102 CYS A N 1
ATOM 830 C CA . CYS A 1 102 ? 8.725 -12.075 2.343 1.00 84.75 102 CYS A CA 1
ATOM 831 C C . CYS A 1 102 ? 9.919 -11.532 1.556 1.00 84.75 102 CYS A C 1
ATOM 833 O O . CYS A 1 102 ? 10.033 -10.328 1.321 1.00 84.75 102 CYS A O 1
ATOM 835 N N . ARG A 1 103 ? 10.807 -12.436 1.120 1.00 85.38 103 ARG A N 1
ATOM 836 C CA . ARG A 1 103 ? 11.898 -12.095 0.196 1.00 85.38 103 ARG A CA 1
ATOM 837 C C . ARG A 1 103 ? 11.335 -11.881 -1.208 1.00 85.38 103 ARG A C 1
ATOM 839 O O . ARG A 1 103 ? 10.635 -12.754 -1.731 1.00 85.38 103 ARG A O 1
ATOM 846 N N . TRP A 1 104 ? 11.685 -10.759 -1.835 1.00 80.50 104 TRP A N 1
ATOM 847 C CA . TRP A 1 104 ? 11.143 -10.397 -3.150 1.00 80.50 104 TRP A CA 1
ATOM 848 C C . TRP A 1 104 ? 11.670 -11.277 -4.284 1.00 80.50 104 TRP A C 1
ATOM 850 O O . TRP A 1 104 ? 10.920 -11.577 -5.206 1.00 80.50 104 TRP A O 1
ATOM 860 N N . LYS A 1 105 ? 12.918 -11.756 -4.192 1.00 79.56 105 LYS A N 1
ATOM 861 C CA . LYS A 1 105 ? 13.639 -12.430 -5.289 1.00 79.56 105 LYS A CA 1
ATOM 862 C C . LYS A 1 105 ? 12.939 -13.663 -5.883 1.00 79.56 105 LYS A C 1
ATOM 864 O O . LYS A 1 105 ? 13.215 -14.023 -7.017 1.00 79.56 105 LYS A O 1
ATOM 869 N N . SER A 1 106 ? 12.051 -14.314 -5.129 1.00 77.94 106 SER A N 1
ATOM 870 C CA . SER A 1 106 ? 11.284 -15.486 -5.590 1.00 77.94 106 SER A CA 1
ATOM 871 C C . SER A 1 106 ? 9.854 -15.159 -6.040 1.00 77.94 106 SER A C 1
ATOM 873 O O . SER A 1 106 ? 9.158 -16.053 -6.513 1.00 77.94 106 SER A O 1
ATOM 875 N N . HIS A 1 107 ? 9.383 -13.926 -5.837 1.00 80.81 107 HIS A N 1
ATOM 876 C CA . HIS A 1 107 ? 7.970 -13.558 -5.998 1.00 80.81 107 HIS A CA 1
ATOM 877 C C . HIS A 1 107 ? 7.752 -12.360 -6.933 1.00 80.81 107 HIS A C 1
ATOM 879 O O . HIS A 1 107 ? 6.656 -12.210 -7.473 1.00 80.81 107 HIS A O 1
ATOM 885 N N . ILE A 1 108 ? 8.769 -11.516 -7.116 1.00 83.31 108 ILE A N 1
ATOM 886 C CA . ILE A 1 108 ? 8.736 -10.358 -8.008 1.00 83.31 108 ILE A CA 1
ATOM 887 C C . ILE A 1 108 ? 9.678 -10.630 -9.174 1.00 83.31 108 ILE A C 1
ATOM 889 O O . ILE A 1 108 ? 10.875 -10.836 -8.970 1.00 83.31 108 ILE A O 1
ATOM 893 N N . ASP A 1 109 ? 9.125 -10.611 -10.383 1.00 81.31 109 ASP A N 1
ATOM 894 C CA . ASP A 1 109 ? 9.895 -10.649 -11.618 1.00 81.31 109 ASP A CA 1
ATOM 895 C C . ASP A 1 109 ? 9.932 -9.243 -12.225 1.00 81.31 109 ASP A C 1
ATOM 897 O O . ASP A 1 109 ? 8.923 -8.736 -12.712 1.00 81.31 109 ASP A O 1
ATOM 901 N N . PHE A 1 110 ? 11.104 -8.609 -12.180 1.00 78.69 110 PHE A N 1
ATOM 902 C CA . PHE A 1 110 ? 11.314 -7.268 -12.730 1.00 78.69 110 PHE A CA 1
ATOM 903 C C . PHE A 1 110 ? 11.436 -7.242 -14.257 1.00 78.69 110 PHE A C 1
ATOM 905 O O . PHE A 1 110 ? 11.483 -6.156 -14.833 1.00 78.69 110 PHE A O 1
ATOM 912 N N . SER A 1 111 ? 11.489 -8.402 -14.921 1.00 75.38 111 SER A N 1
ATOM 913 C CA . SER A 1 111 ? 11.372 -8.460 -16.382 1.00 75.38 111 SER A CA 1
ATOM 914 C C . SER A 1 111 ? 9.944 -8.165 -16.849 1.00 75.38 111 SER A C 1
ATOM 916 O O . SER A 1 111 ? 9.744 -7.649 -17.950 1.00 75.38 111 SER A O 1
ATOM 918 N N . VAL A 1 112 ? 8.954 -8.439 -15.993 1.00 78.88 112 VAL A N 1
ATOM 919 C CA . VAL A 1 112 ? 7.541 -8.184 -16.258 1.00 78.88 112 VAL A CA 1
ATOM 920 C C . VAL A 1 112 ? 7.156 -6.833 -15.671 1.00 78.88 112 VAL A C 1
ATOM 922 O O . VAL A 1 112 ? 7.280 -6.593 -14.468 1.00 78.88 112 VAL A O 1
ATOM 925 N N . ASN A 1 113 ? 6.672 -5.941 -16.535 1.00 77.25 113 ASN A N 1
ATOM 926 C CA . ASN A 1 113 ? 6.242 -4.616 -16.118 1.00 77.25 113 ASN A CA 1
ATOM 927 C C . ASN A 1 113 ? 4.922 -4.690 -15.340 1.00 77.25 113 ASN A C 1
ATOM 929 O O . ASN A 1 113 ? 3.916 -5.171 -15.863 1.00 77.25 113 ASN A O 1
ATOM 933 N N . GLU A 1 114 ? 4.920 -4.166 -14.118 1.00 82.31 114 GLU A N 1
ATOM 934 C CA . GLU A 1 114 ? 3.723 -4.115 -13.287 1.00 82.31 114 GLU A CA 1
ATOM 935 C C . GLU A 1 114 ? 2.856 -2.905 -13.681 1.00 82.31 114 GLU A C 1
ATOM 937 O O . GLU A 1 114 ? 3.340 -1.761 -13.656 1.00 82.31 114 GLU A O 1
ATOM 942 N N . PRO A 1 115 ? 1.560 -3.109 -13.992 1.00 82.88 115 PRO A N 1
ATOM 943 C CA . PRO A 1 115 ? 0.662 -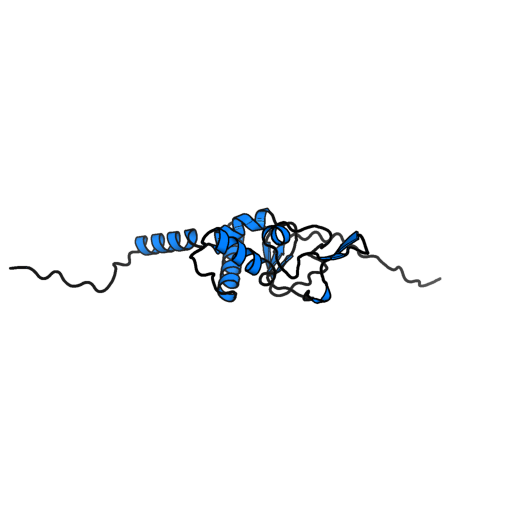2.017 -14.361 1.00 82.88 115 PRO A CA 1
ATOM 944 C C . PRO A 1 115 ? 0.580 -0.925 -13.293 1.00 82.88 115 PRO A C 1
ATOM 946 O O . PRO A 1 115 ? 0.564 0.257 -13.627 1.00 82.88 115 PRO A O 1
ATOM 949 N N . LEU A 1 116 ? 0.616 -1.287 -12.006 1.00 83.81 116 LEU A N 1
ATOM 950 C CA . LEU A 1 116 ? 0.583 -0.315 -10.910 1.00 83.81 116 LEU A CA 1
ATOM 951 C C . LEU A 1 116 ? 1.784 0.618 -10.895 1.00 83.81 116 LEU A C 1
ATOM 953 O O . LEU A 1 116 ? 1.625 1.826 -10.726 1.00 83.81 116 LEU A O 1
ATOM 957 N N . VAL A 1 117 ? 2.982 0.066 -11.079 1.00 84.62 117 VAL A N 1
ATOM 958 C CA . VAL A 1 117 ? 4.216 0.856 -11.069 1.00 84.62 117 VAL A CA 1
ATOM 959 C C . VAL A 1 117 ? 4.171 1.891 -12.188 1.00 84.62 117 VAL A C 1
ATOM 961 O O . VAL A 1 117 ? 4.512 3.051 -11.962 1.00 84.62 117 VAL A O 1
ATOM 964 N N . THR A 1 118 ? 3.670 1.491 -13.359 1.00 82.31 118 THR A N 1
ATOM 965 C CA . THR A 1 118 ? 3.551 2.354 -14.542 1.00 82.31 118 THR A CA 1
ATOM 966 C C . THR A 1 118 ? 2.437 3.393 -14.399 1.00 82.31 118 THR A C 1
ATOM 968 O O . THR A 1 118 ? 2.648 4.571 -14.668 1.00 82.31 118 THR A O 1
ATOM 971 N N . ASN A 1 119 ? 1.249 2.986 -13.946 1.00 83.88 119 ASN A N 1
ATOM 972 C CA . ASN A 1 119 ? 0.069 3.857 -13.875 1.00 83.88 119 ASN A CA 1
ATOM 973 C C . ASN A 1 119 ? 0.177 4.934 -12.787 1.00 83.88 119 ASN A C 1
ATOM 975 O O . ASN A 1 119 ? -0.428 6.010 -12.897 1.00 83.88 119 ASN A O 1
ATOM 979 N N . TYR A 1 120 ? 0.920 4.634 -11.723 1.00 81.94 120 TYR A N 1
ATOM 980 C CA . TYR A 1 120 ? 1.017 5.473 -10.532 1.00 81.94 120 TYR A CA 1
ATOM 981 C C . TYR A 1 120 ? 2.427 6.023 -10.281 1.00 81.94 120 TYR A C 1
ATOM 983 O O . TYR A 1 120 ? 2.617 6.753 -9.310 1.00 81.94 120 TYR A O 1
ATOM 991 N N . ASN A 1 121 ? 3.387 5.746 -11.175 1.00 79.94 121 ASN A N 1
ATOM 992 C CA . ASN A 1 121 ? 4.781 6.206 -11.105 1.00 79.94 121 ASN A CA 1
ATOM 993 C C . ASN A 1 121 ? 5.431 5.919 -9.744 1.00 79.94 121 ASN A C 1
ATOM 995 O O . ASN A 1 121 ? 5.929 6.821 -9.064 1.00 79.94 121 ASN A O 1
ATOM 999 N N . VAL A 1 122 ? 5.392 4.653 -9.327 1.00 82.31 122 VAL A N 1
ATOM 1000 C CA . VAL A 1 122 ? 5.829 4.264 -7.984 1.00 82.31 122 VAL A CA 1
ATOM 1001 C C . VAL A 1 122 ? 7.337 4.012 -7.938 1.00 82.31 122 VAL A C 1
ATOM 1003 O O . VAL A 1 122 ? 7.849 3.031 -8.479 1.00 82.31 122 VAL A O 1
ATOM 1006 N N . TYR A 1 123 ? 8.060 4.885 -7.240 1.00 78.44 123 TYR A N 1
ATOM 1007 C CA . TYR A 1 123 ? 9.473 4.697 -6.902 1.00 78.44 123 TYR A CA 1
ATOM 1008 C C . TYR A 1 123 ? 9.588 3.932 -5.573 1.00 78.44 123 TYR A C 1
ATOM 1010 O O . TYR A 1 123 ? 8.820 4.230 -4.662 1.00 78.44 123 TYR A O 1
ATOM 1018 N N . PRO A 1 124 ? 10.527 2.978 -5.410 1.00 77.12 124 PRO A N 1
ATOM 1019 C CA . PRO A 1 124 ? 11.727 2.721 -6.222 1.00 77.12 124 PRO A CA 1
ATOM 1020 C C . PRO A 1 124 ? 11.564 1.685 -7.349 1.00 77.12 124 PRO A C 1
ATOM 1022 O O . PRO A 1 124 ? 12.537 1.385 -8.032 1.00 77.12 124 PRO A O 1
ATOM 1025 N N . PHE A 1 125 ? 10.370 1.125 -7.544 1.00 80.88 125 PHE A N 1
ATOM 1026 C CA . PHE A 1 125 ? 10.139 0.023 -8.488 1.00 80.88 125 PHE A CA 1
ATOM 1027 C C . PHE A 1 125 ? 10.152 0.434 -9.961 1.00 80.88 125 PHE A C 1
ATOM 1029 O O . PHE A 1 125 ? 10.236 -0.418 -10.842 1.00 80.88 125 PHE A O 1
ATOM 1036 N N . MET A 1 126 ? 10.068 1.733 -10.234 1.00 78.69 126 MET A N 1
ATOM 1037 C CA . MET A 1 126 ? 10.150 2.268 -11.581 1.00 78.69 126 MET A CA 1
ATOM 1038 C C . MET A 1 126 ? 11.534 2.008 -12.186 1.00 78.69 126 MET A C 1
ATOM 1040 O O . MET A 1 126 ? 12.568 2.384 -11.630 1.00 78.69 126 MET A O 1
ATOM 1044 N N . GLY A 1 127 ? 11.539 1.358 -13.347 1.00 75.12 127 GLY A N 1
ATOM 1045 C CA . GLY A 1 127 ? 12.757 1.094 -14.089 1.00 75.12 127 GLY A CA 1
ATOM 1046 C C . GLY A 1 127 ? 13.395 2.383 -14.608 1.00 75.12 127 GLY A C 1
ATOM 1047 O O . GLY A 1 127 ? 12.722 3.263 -15.143 1.00 75.12 127 GLY A O 1
ATOM 1048 N N . ILE A 1 128 ? 14.711 2.482 -14.464 1.00 77.50 128 ILE A N 1
ATOM 1049 C CA . ILE A 1 128 ? 15.527 3.548 -15.035 1.00 77.50 128 ILE A CA 1
ATOM 1050 C C . ILE A 1 128 ? 16.029 3.055 -16.391 1.00 77.50 128 ILE A C 1
ATOM 1052 O O . ILE A 1 128 ? 16.636 1.985 -16.480 1.00 77.50 128 ILE A O 1
ATOM 1056 N N . TYR A 1 129 ? 15.757 3.825 -17.444 1.00 78.50 129 TYR A N 1
ATOM 1057 C CA . TYR A 1 129 ? 16.274 3.540 -18.778 1.00 78.50 129 TYR A CA 1
ATOM 1058 C C . TYR A 1 129 ? 17.766 3.879 -18.844 1.00 78.50 129 TYR A C 1
ATOM 1060 O O . TYR A 1 129 ? 18.156 5.039 -18.699 1.00 78.50 129 TYR A O 1
ATOM 1068 N N . ASP A 1 130 ? 18.596 2.865 -19.075 1.00 76.81 130 ASP A N 1
ATOM 1069 C CA . ASP A 1 130 ? 20.017 3.027 -19.354 1.00 76.81 130 ASP A CA 1
ATOM 1070 C C . ASP A 1 130 ? 20.216 3.163 -20.868 1.00 76.81 130 ASP A C 1
ATOM 1072 O O . ASP A 1 130 ? 20.172 2.186 -21.620 1.00 76.81 130 ASP A O 1
ATOM 1076 N N . ALA A 1 131 ? 20.452 4.398 -21.317 1.00 77.69 131 ALA A N 1
ATOM 1077 C CA . ALA A 1 131 ? 20.656 4.717 -22.727 1.00 77.69 131 ALA A CA 1
ATOM 1078 C C . ALA A 1 131 ? 21.932 4.096 -23.321 1.00 77.69 131 ALA A C 1
ATOM 1080 O O . ALA A 1 131 ? 22.011 3.929 -24.534 1.00 77.69 131 ALA A O 1
ATOM 1081 N N . ILE A 1 132 ? 22.925 3.749 -22.493 1.00 79.81 132 ILE A N 1
ATOM 1082 C CA . ILE A 1 132 ? 24.184 3.147 -22.955 1.00 79.81 132 ILE A CA 1
ATOM 1083 C C . ILE A 1 132 ? 23.970 1.664 -23.260 1.00 79.81 132 ILE A C 1
ATOM 1085 O O . ILE A 1 132 ? 24.512 1.133 -24.228 1.00 79.81 132 ILE A O 1
ATOM 1089 N N . ARG A 1 133 ? 23.180 0.990 -22.423 1.00 74.81 133 ARG A N 1
ATOM 1090 C CA . ARG A 1 133 ? 22.914 -0.452 -22.518 1.00 74.81 133 ARG A CA 1
ATOM 1091 C C . ARG A 1 133 ? 21.594 -0.785 -23.217 1.00 74.81 133 ARG A C 1
ATOM 1093 O O . ARG A 1 133 ? 21.298 -1.963 -23.386 1.00 74.81 133 ARG A O 1
ATOM 1100 N N . TYR A 1 134 ? 20.834 0.233 -23.629 1.00 77.12 134 TYR A N 1
ATOM 1101 C CA . TYR A 1 134 ? 19.529 0.123 -24.290 1.00 77.12 134 TYR A CA 1
ATOM 1102 C C . TYR A 1 134 ? 18.563 -0.807 -23.546 1.00 77.12 134 TYR A C 1
ATOM 1104 O O . TYR A 1 134 ? 17.845 -1.599 -24.155 1.00 77.12 134 TYR A O 1
ATOM 1112 N N . PHE A 1 135 ? 18.559 -0.730 -22.215 1.00 74.94 135 PHE A N 1
ATOM 1113 C CA . PHE A 1 135 ? 17.682 -1.545 -21.384 1.00 74.94 135 PHE A CA 1
ATOM 1114 C C . PHE A 1 135 ? 17.171 -0.753 -20.186 1.00 74.94 135 PHE A C 1
ATOM 1116 O O . PHE A 1 135 ? 17.803 0.197 -19.724 1.00 74.94 135 PHE A O 1
ATOM 1123 N N . THR A 1 136 ? 16.015 -1.161 -19.678 1.00 76.25 136 THR A N 1
ATOM 1124 C CA . THR A 1 136 ? 15.429 -0.595 -18.468 1.00 76.25 136 THR A CA 1
ATOM 1125 C C . THR A 1 136 ? 15.706 -1.539 -17.306 1.00 76.25 136 THR A C 1
ATOM 1127 O O . THR A 1 136 ? 15.332 -2.709 -17.360 1.00 76.25 136 THR A O 1
ATOM 1130 N N . SER A 1 137 ? 16.338 -1.034 -16.247 1.00 75.44 137 SER A N 1
ATOM 1131 C CA . SER A 1 137 ? 16.541 -1.778 -14.997 1.00 75.44 137 SER A CA 1
ATOM 1132 C C . SER A 1 137 ? 15.946 -1.059 -13.813 1.00 75.44 137 SER A C 1
ATOM 1134 O O . SER A 1 137 ? 16.062 0.159 -13.694 1.00 75.44 137 SER A O 1
ATOM 1136 N N . VAL A 1 138 ? 15.413 -1.831 -12.875 1.00 81.19 138 VAL A N 1
ATOM 1137 C CA . VAL A 1 138 ? 15.124 -1.334 -11.533 1.00 81.19 138 VAL A CA 1
ATOM 1138 C C . VAL A 1 138 ? 16.434 -1.153 -10.765 1.00 81.19 138 VAL A C 1
ATOM 1140 O O . VAL A 1 138 ? 17.369 -1.947 -10.891 1.00 81.19 138 VAL A O 1
ATOM 1143 N N . ASP A 1 139 ? 16.508 -0.092 -9.967 1.00 80.12 139 ASP A N 1
ATOM 1144 C CA . ASP A 1 139 ? 17.655 0.177 -9.105 1.00 80.12 139 ASP A CA 1
ATOM 1145 C C . ASP A 1 139 ? 17.623 -0.738 -7.873 1.00 80.12 139 ASP A C 1
ATOM 1147 O O . ASP A 1 139 ? 17.010 -0.426 -6.849 1.00 80.12 139 ASP A O 1
ATOM 1151 N N . TYR A 1 140 ? 18.311 -1.877 -7.971 1.00 78.44 140 TYR A N 1
ATOM 1152 C CA . TYR A 1 140 ? 18.384 -2.870 -6.898 1.00 78.44 140 TYR A CA 1
ATOM 1153 C C . TYR A 1 140 ? 18.959 -2.326 -5.585 1.00 78.44 140 TYR A C 1
ATOM 1155 O O . TYR A 1 140 ? 18.673 -2.891 -4.533 1.00 78.44 140 TYR A O 1
ATOM 1163 N N . SER A 1 141 ? 19.739 -1.239 -5.613 1.00 80.69 141 SER A N 1
ATOM 1164 C CA . SER A 1 141 ? 20.345 -0.670 -4.401 1.00 80.69 141 SER A CA 1
ATOM 1165 C C . SER A 1 141 ? 19.326 -0.011 -3.468 1.00 80.69 141 SER A C 1
ATOM 1167 O O . SER A 1 141 ? 19.555 0.080 -2.264 1.00 80.69 141 SER A O 1
ATOM 1169 N N . LYS A 1 142 ? 18.187 0.424 -4.019 1.00 82.19 142 LYS A N 1
ATOM 1170 C CA . LYS A 1 142 ? 17.090 1.059 -3.277 1.00 82.19 142 LYS A CA 1
ATOM 1171 C C . LYS A 1 142 ? 16.040 0.060 -2.800 1.00 82.19 142 LYS A C 1
ATOM 1173 O O . LYS A 1 142 ? 15.133 0.442 -2.064 1.00 82.19 142 LYS A O 1
ATOM 1178 N N . LEU A 1 143 ? 16.138 -1.197 -3.231 1.00 84.25 143 LEU A N 1
ATOM 1179 C CA . LEU A 1 143 ? 15.205 -2.247 -2.854 1.00 84.25 143 LEU A CA 1
ATOM 1180 C C . LEU A 1 143 ? 15.619 -2.884 -1.525 1.00 84.25 143 LEU A C 1
ATOM 1182 O O . LEU A 1 143 ? 16.782 -3.218 -1.303 1.00 84.25 143 LEU A O 1
ATOM 1186 N N . SER A 1 144 ? 14.641 -3.097 -0.650 1.00 85.06 144 SER A N 1
ATOM 1187 C CA . SER A 1 144 ? 14.815 -3.906 0.555 1.00 85.06 144 SER A CA 1
ATOM 1188 C C . SER A 1 144 ? 14.869 -5.388 0.179 1.00 85.06 144 SER A C 1
ATOM 1190 O O . SER A 1 144 ? 14.166 -5.829 -0.725 1.00 85.06 144 SER A O 1
ATOM 1192 N N . ASP A 1 145 ? 15.651 -6.195 0.900 1.00 84.56 145 ASP A N 1
ATOM 1193 C CA . ASP A 1 145 ? 15.694 -7.655 0.695 1.00 84.56 145 ASP A CA 1
ATOM 1194 C C . ASP A 1 145 ? 14.365 -8.330 1.092 1.00 84.56 145 ASP A C 1
ATOM 1196 O O . ASP A 1 145 ? 13.992 -9.384 0.567 1.00 84.56 145 ASP A O 1
ATOM 1200 N N . LYS A 1 146 ? 13.614 -7.704 2.007 1.00 88.50 146 LYS A N 1
ATOM 1201 C CA . LYS A 1 146 ? 12.335 -8.211 2.513 1.00 88.50 146 LYS A CA 1
ATOM 1202 C C . LYS A 1 146 ? 11.268 -7.128 2.515 1.00 88.50 146 LYS A C 1
ATOM 1204 O O . LYS A 1 146 ? 11.538 -5.989 2.894 1.00 88.50 146 LYS A O 1
ATOM 1209 N N . TYR A 1 147 ? 10.048 -7.532 2.186 1.00 89.44 147 TYR A N 1
ATOM 1210 C CA . TYR A 1 147 ? 8.869 -6.676 2.212 1.00 89.44 147 TYR A CA 1
ATOM 1211 C C . TYR A 1 147 ? 7.743 -7.316 3.016 1.00 89.44 147 TYR A C 1
ATOM 1213 O O . TYR A 1 147 ? 7.586 -8.538 3.019 1.00 89.44 147 TYR A O 1
ATOM 1221 N N . SER A 1 148 ? 6.955 -6.471 3.672 1.00 89.38 148 SER A N 1
ATOM 1222 C CA . SER A 1 148 ? 5.630 -6.816 4.175 1.00 89.38 148 SER A CA 1
ATOM 1223 C C . SER A 1 148 ? 4.577 -6.420 3.142 1.00 89.38 148 SER A C 1
ATOM 1225 O O . SER A 1 148 ? 4.750 -5.432 2.419 1.00 89.38 148 SER A O 1
ATOM 1227 N N . GLY A 1 149 ? 3.485 -7.172 3.057 1.00 90.88 149 GLY A N 1
ATOM 1228 C CA . GLY A 1 149 ? 2.363 -6.826 2.192 1.00 90.88 149 GLY A CA 1
ATOM 1229 C C . GLY A 1 149 ? 1.549 -8.013 1.718 1.00 90.88 149 GLY A C 1
ATOM 1230 O O . GLY A 1 149 ? 1.375 -8.984 2.448 1.00 90.88 149 GLY A O 1
ATOM 1231 N N . LEU A 1 150 ? 1.015 -7.905 0.503 1.00 90.62 150 LEU A N 1
ATOM 1232 C CA . LEU A 1 150 ? 0.142 -8.921 -0.072 1.00 90.62 150 LEU A CA 1
ATOM 1233 C C . LEU A 1 150 ? 0.954 -9.906 -0.898 1.00 90.62 150 LEU A C 1
ATOM 1235 O O . LEU A 1 150 ? 1.712 -9.514 -1.783 1.00 90.62 150 LEU A O 1
ATOM 1239 N N . LYS A 1 151 ? 0.771 -11.190 -0.626 1.00 91.12 151 LYS A N 1
ATOM 1240 C CA . LYS A 1 151 ? 1.386 -12.292 -1.354 1.00 91.12 151 LYS A CA 1
ATOM 1241 C C . LYS A 1 151 ? 0.298 -13.187 -1.938 1.00 91.12 151 LYS A C 1
ATOM 1243 O O . LYS A 1 151 ? -0.710 -13.433 -1.287 1.00 91.12 151 LYS A O 1
ATOM 1248 N N . ARG A 1 152 ? 0.513 -13.718 -3.142 1.00 88.75 152 ARG A N 1
ATOM 1249 C CA . ARG A 1 152 ? -0.355 -14.761 -3.704 1.00 88.75 152 ARG A CA 1
ATOM 1250 C C . ARG A 1 152 ? -0.110 -16.111 -3.025 1.00 88.75 152 ARG A C 1
ATOM 1252 O O . ARG A 1 152 ? 1.039 -16.544 -2.913 1.00 88.75 152 ARG A O 1
ATOM 1259 N N . ARG A 1 153 ? -1.188 -16.791 -2.621 1.00 79.62 153 ARG A N 1
ATOM 1260 C CA . ARG A 1 153 ? -1.169 -18.129 -2.001 1.00 79.62 153 ARG A CA 1
ATOM 1261 C C . ARG A 1 153 ? -0.587 -19.183 -2.948 1.00 79.62 153 ARG A C 1
ATOM 1263 O O . ARG A 1 153 ? 0.248 -19.987 -2.547 1.00 79.62 153 ARG A O 1
ATOM 1270 N N . ASN A 1 154 ? -0.954 -19.111 -4.227 1.00 66.62 154 ASN A N 1
ATOM 1271 C CA . ASN A 1 154 ? -0.519 -20.047 -5.264 1.00 66.62 154 ASN A CA 1
ATOM 1272 C C . ASN A 1 154 ? 0.666 -19.495 -6.068 1.00 66.62 154 ASN A C 1
ATOM 1274 O O . ASN A 1 154 ? 0.575 -19.301 -7.279 1.00 66.62 154 ASN A O 1
ATOM 1278 N N . CYS A 1 155 ? 1.801 -19.226 -5.419 1.00 56.50 155 CYS A N 1
ATOM 1279 C CA . CYS A 1 155 ? 3.037 -19.014 -6.168 1.00 56.50 155 CYS A CA 1
ATOM 1280 C C . CYS A 1 155 ? 3.571 -20.381 -6.627 1.00 56.50 155 CYS A C 1
ATOM 1282 O O . CYS A 1 155 ? 4.309 -21.044 -5.898 1.00 56.50 155 CYS A O 1
ATOM 1284 N N . ASN A 1 156 ? 3.196 -20.823 -7.832 1.00 49.00 156 ASN A N 1
ATOM 1285 C CA . ASN A 1 156 ? 3.886 -21.927 -8.501 1.00 49.00 156 ASN A CA 1
ATOM 1286 C C . ASN A 1 156 ? 5.306 -21.464 -8.842 1.00 49.00 156 ASN A C 1
ATOM 1288 O O . ASN A 1 156 ? 5.592 -20.987 -9.938 1.00 49.00 156 ASN A O 1
ATOM 1292 N N . VAL A 1 157 ? 6.200 -21.562 -7.861 1.00 50.47 157 VAL A N 1
ATOM 1293 C CA . VAL A 1 157 ? 7.635 -21.447 -8.076 1.00 50.47 157 VAL A CA 1
ATOM 1294 C C . VAL A 1 157 ? 8.026 -22.713 -8.823 1.00 50.47 157 VAL A C 1
ATOM 1296 O O . VAL A 1 157 ? 8.287 -23.746 -8.210 1.00 50.47 157 VAL A O 1
ATOM 1299 N N . ASN A 1 158 ? 8.024 -22.651 -10.156 1.00 41.38 158 ASN A N 1
ATOM 1300 C CA . ASN A 1 158 ? 8.737 -23.640 -10.949 1.00 41.38 158 ASN A CA 1
ATOM 1301 C C . ASN A 1 158 ? 10.176 -23.656 -10.435 1.00 41.38 158 ASN A C 1
ATOM 1303 O O . ASN A 1 158 ? 10.900 -22.659 -10.467 1.00 41.38 158 ASN A O 1
ATOM 1307 N N . SER A 1 159 ? 10.530 -24.793 -9.862 1.00 41.41 159 SER A N 1
ATOM 1308 C CA . SER A 1 159 ? 11.773 -25.083 -9.187 1.00 41.41 159 SER A CA 1
ATOM 1309 C C . SER A 1 159 ? 12.926 -25.007 -10.182 1.00 41.41 159 SER A C 1
ATOM 1311 O O . SER A 1 159 ? 13.320 -26.001 -10.779 1.00 41.41 159 SER A O 1
ATOM 1313 N N . ALA A 1 160 ? 13.543 -23.833 -10.305 1.00 40.16 160 ALA A N 1
ATOM 1314 C CA . ALA A 1 160 ? 14.918 -23.718 -10.780 1.00 40.16 160 ALA A CA 1
ATOM 1315 C C . ALA A 1 160 ? 15.879 -24.171 -9.660 1.00 40.16 160 ALA A C 1
ATOM 1317 O O . ALA A 1 160 ? 16.698 -23.406 -9.157 1.00 40.16 160 ALA A O 1
ATOM 1318 N N . GLN A 1 161 ? 15.742 -25.430 -9.234 1.00 40.22 161 GLN A N 1
ATOM 1319 C CA . GLN A 1 161 ? 16.809 -26.167 -8.567 1.00 40.22 161 GLN A CA 1
ATOM 1320 C C . GLN A 1 161 ? 17.771 -26.595 -9.677 1.00 40.22 161 GLN A C 1
ATOM 1322 O O . GLN A 1 161 ? 17.656 -27.681 -10.237 1.00 40.22 161 GLN A O 1
ATOM 1327 N N . GLY A 1 162 ? 18.688 -25.704 -10.048 1.00 37.59 162 GLY A N 1
ATOM 1328 C CA . GLY A 1 162 ? 19.899 -26.125 -10.734 1.00 37.59 162 GLY A CA 1
ATOM 1329 C C . GLY A 1 162 ? 20.694 -26.972 -9.753 1.00 37.59 162 GLY A C 1
ATOM 1330 O O . GLY A 1 162 ? 21.311 -26.431 -8.843 1.00 37.59 162 GLY A O 1
ATOM 1331 N N . THR A 1 163 ? 20.621 -28.291 -9.892 1.00 36.41 163 THR A N 1
ATOM 1332 C CA . THR A 1 163 ? 21.531 -29.233 -9.244 1.00 36.41 163 THR A CA 1
ATOM 1333 C C . THR A 1 163 ? 22.935 -28.993 -9.810 1.00 36.41 163 THR A C 1
ATOM 1335 O O . THR A 1 163 ? 23.127 -29.233 -11.002 1.00 36.41 163 THR A O 1
ATOM 1338 N N . PRO A 1 164 ? 23.947 -28.557 -9.036 1.00 39.62 164 PRO A N 1
ATOM 1339 C CA . PRO A 1 164 ? 25.309 -28.922 -9.369 1.00 39.62 164 PRO A CA 1
ATOM 1340 C C . PRO A 1 164 ? 25.491 -30.347 -8.843 1.00 39.62 164 PRO A C 1
ATOM 1342 O O . PRO A 1 164 ? 25.554 -30.578 -7.636 1.00 39.62 164 PRO A O 1
ATOM 1345 N N . ALA A 1 165 ? 25.478 -31.322 -9.749 1.00 39.66 165 ALA A N 1
ATOM 1346 C CA . ALA A 1 165 ? 25.983 -32.648 -9.437 1.00 39.66 165 ALA A CA 1
ATOM 1347 C C . ALA A 1 165 ? 27.496 -32.500 -9.234 1.00 39.66 165 ALA A C 1
ATOM 1349 O O . ALA A 1 165 ? 28.244 -32.420 -10.204 1.00 39.66 165 ALA A O 1
ATOM 1350 N N . ASN A 1 166 ? 27.909 -32.358 -7.975 1.00 45.03 166 ASN A N 1
ATOM 1351 C CA . ASN A 1 166 ? 29.295 -32.544 -7.579 1.00 45.03 166 ASN A CA 1
ATOM 1352 C C . ASN A 1 166 ? 29.605 -34.041 -7.573 1.00 45.03 166 ASN A C 1
ATOM 1354 O O . ASN A 1 166 ? 28.792 -34.855 -7.131 1.00 45.03 166 ASN A O 1
ATOM 1358 N N . ASP A 1 167 ? 30.792 -34.332 -8.086 1.00 47.38 167 ASP A N 1
ATOM 1359 C CA . ASP A 1 167 ? 31.484 -35.610 -8.115 1.00 47.38 167 ASP A CA 1
ATOM 1360 C C . ASP A 1 167 ? 31.469 -36.349 -6.769 1.00 47.38 167 ASP A C 1
ATOM 1362 O O . ASP A 1 167 ? 31.686 -35.722 -5.735 1.00 47.38 167 ASP A O 1
ATOM 1366 N N . GLU A 1 168 ? 31.313 -37.679 -6.805 1.00 45.66 168 GLU A N 1
ATOM 1367 C CA . GLU A 1 168 ? 32.086 -38.619 -5.975 1.00 45.66 168 GLU A CA 1
ATOM 1368 C C . GLU A 1 168 ? 31.926 -40.086 -6.451 1.00 45.66 168 GLU A C 1
ATOM 1370 O O . GLU A 1 168 ? 30.828 -40.564 -6.727 1.00 45.66 168 GLU A O 1
ATOM 1375 N N . GLU A 1 169 ? 33.078 -40.768 -6.514 1.00 42.38 169 GLU A N 1
ATOM 1376 C CA . GLU A 1 169 ? 33.334 -42.223 -6.509 1.00 42.38 169 GLU A CA 1
ATOM 1377 C C . GLU A 1 169 ? 32.948 -43.114 -7.712 1.00 42.38 169 GLU A C 1
ATOM 1379 O O . GLU A 1 169 ? 31.880 -43.728 -7.763 1.00 42.38 169 GLU A O 1
ATOM 1384 N N . LYS A 1 170 ? 33.946 -43.394 -8.569 1.00 38.09 170 LYS A N 1
ATOM 1385 C CA . LYS A 1 170 ? 34.652 -44.696 -8.541 1.00 38.09 170 LYS A CA 1
ATOM 1386 C C . LYS A 1 170 ? 35.979 -44.695 -9.297 1.00 38.09 170 LYS A C 1
ATOM 1388 O O . LYS A 1 170 ? 36.023 -44.131 -10.409 1.00 38.09 170 LYS A O 1
#

Secondary structure (DSSP, 8-state):
----PPP--S----HHHHHHHHHHHHHT-HHHHHHHHHHTT---SEEEIIIIIHHHHHHHHHHH-TTSPPPPHHHHHHHHHHHHHHHHHH-TT--EEEEEEEEGGGT--TTSPPHHHHHHT-TTTSPEEETTTTEEE--GGGS-SEEEEEEES-----------------

Organism: NCBI:txid2838751

Sequence (170 aa):
VLVDMPYRDSFTETSQTKAALHGYLLNSNSVDSFLEEVLSQCVWNLLPATDLLYEAYKSWYKKTSPSGNTIGRNEFIDSVKDYVIRKTKNDPDFEWEWTDSCRWKSHIDFSVNEPLVTNYNVYPFMGIYDAIRYFTSVDYSKLSDKYSGLKRRNCNVNSAQGTPANDEEK

Foldseek 3Di:
DPDDDDDDPDDDDDPVVVVVVVVVVVVPPLLLVLCVVQVVQWDWQDAFLQQQVLLLSVQVCCVVPVPDDDDDSVVSQVVQQVSQVVCCVVPVPPFKDWDPKDFRPQTDDLVDDTPSCVVRVGPQSFWDQDPVVRDTDRDPVPDDRIGTDIGTPPSPRPDPPPDPPDDDDD